Protein AF-A0AA43QX94-F1 (afdb_monomer)

pLDDT: mean 77.47, std 15.69, range [47.03, 95.0]

Mean predicted aligned error: 18.71 Å

Foldseek 3Di:
DDPPPPPPPPPPPPVCVPPPVVVVVQLVVQVVPDDDPDDDDSVVSSVVSVVVVVVVVVCVVCVVVVVVVVVVVVVVCVVCVVVVCVVCVCVDPPNDNPPPQPPVNVVVVVVVVVVVVVVVVVVVVVVVVVVD

Sequence (132 aa):
MAQKQKDTRTLNYDPESDSISRIITEFQAYKKNAKFYKQYSEMEIFNFFQKMRFMNIMDEKNKDLIKETQKRQTQLQMKYQTYIEFDNWSESPLSSPAKPISKTKRILIVVFVILIQSIVLGLIIYLTKRAS

Radius of gyration: 38.85 Å; Cα contacts (8 Å, |Δi|>4): 12; chains: 1; bounding box: 80×78×89 Å

Structure (mmCIF, N/CA/C/O backbone):
data_AF-A0AA43QX94-F1
#
_entry.id   AF-A0AA43QX94-F1
#
loop_
_atom_site.group_PDB
_atom_site.id
_atom_site.type_symbol
_atom_site.label_atom_id
_atom_site.label_alt_id
_atom_site.label_comp_id
_atom_site.label_asym_id
_atom_site.label_entity_id
_atom_site.label_seq_id
_atom_site.pdbx_PDB_ins_code
_atom_site.Cartn_x
_atom_site.Cartn_y
_atom_site.Cartn_z
_atom_site.occupancy
_atom_site.B_iso_or_equiv
_atom_site.auth_seq_id
_atom_site.auth_comp_id
_atom_site.auth_asym_id
_atom_site.auth_atom_id
_atom_site.pdbx_PDB_model_num
ATOM 1 N N . MET A 1 1 ? -36.210 -46.900 -1.329 1.00 47.03 1 MET A N 1
ATOM 2 C CA . MET A 1 1 ? -35.721 -46.039 -0.231 1.00 47.03 1 MET A CA 1
ATOM 3 C C . MET A 1 1 ? -34.936 -44.893 -0.839 1.00 47.03 1 MET A C 1
ATOM 5 O O . MET A 1 1 ? -33.918 -45.140 -1.464 1.00 47.03 1 MET A O 1
ATOM 9 N N . ALA A 1 2 ? -35.435 -43.667 -0.708 1.00 48.78 2 ALA A N 1
ATOM 10 C CA . ALA A 1 2 ? -34.695 -42.454 -1.036 1.00 48.78 2 ALA A CA 1
ATOM 11 C C . ALA A 1 2 ? -35.069 -41.412 0.023 1.00 48.78 2 ALA A C 1
ATOM 13 O O . ALA A 1 2 ? -36.054 -40.687 -0.114 1.00 48.78 2 ALA A O 1
ATOM 14 N N . GLN A 1 3 ? -34.335 -41.414 1.138 1.00 52.25 3 GLN A N 1
ATOM 15 C CA . GLN A 1 3 ? -34.409 -40.346 2.129 1.00 52.25 3 GLN A CA 1
ATOM 16 C C . GLN A 1 3 ? -33.849 -39.083 1.475 1.00 52.25 3 GLN A C 1
ATOM 18 O O . GLN A 1 3 ? -32.638 -38.923 1.344 1.00 52.25 3 GLN A O 1
ATOM 23 N N . LYS A 1 4 ? -34.736 -38.181 1.044 1.00 51.78 4 LYS A N 1
ATOM 24 C CA . LYS A 1 4 ? -34.352 -36.795 0.781 1.00 51.78 4 LYS A CA 1
ATOM 25 C C . LYS A 1 4 ? -33.847 -36.229 2.109 1.00 51.78 4 LYS A C 1
ATOM 27 O O . LYS A 1 4 ? -34.636 -36.046 3.036 1.00 51.78 4 LYS A O 1
ATOM 32 N N . GLN A 1 5 ? -32.532 -36.043 2.214 1.00 53.41 5 GLN A N 1
ATOM 33 C CA . GLN A 1 5 ? -31.892 -35.293 3.290 1.00 53.41 5 GLN A CA 1
ATOM 34 C C . GLN A 1 5 ? -32.657 -33.980 3.464 1.00 53.41 5 GLN A C 1
ATOM 36 O O . GLN A 1 5 ? -32.710 -33.159 2.550 1.00 53.41 5 GLN A O 1
ATOM 41 N N . LYS A 1 6 ? -33.305 -33.813 4.621 1.00 53.06 6 LYS A N 1
ATOM 42 C CA . LYS A 1 6 ? -33.784 -32.503 5.053 1.00 53.06 6 LYS A CA 1
ATOM 43 C C . LYS A 1 6 ? -32.533 -31.652 5.204 1.00 53.06 6 LYS A C 1
ATOM 45 O O . LYS A 1 6 ? -31.714 -31.934 6.071 1.00 53.06 6 LYS A O 1
ATOM 50 N N . ASP A 1 7 ? -32.371 -30.691 4.308 1.00 49.62 7 ASP A N 1
ATOM 51 C CA . ASP A 1 7 ? -31.321 -29.685 4.354 1.00 49.62 7 ASP A CA 1
ATOM 52 C C . ASP A 1 7 ? -31.469 -28.922 5.680 1.00 49.62 7 ASP A C 1
ATOM 54 O O . ASP A 1 7 ? -32.268 -27.996 5.804 1.00 49.62 7 ASP A O 1
ATOM 58 N N . THR A 1 8 ? -30.775 -29.372 6.728 1.00 51.09 8 THR A N 1
ATOM 59 C CA . THR A 1 8 ? -30.691 -28.682 8.018 1.00 51.09 8 THR A CA 1
ATOM 60 C C . THR A 1 8 ? -29.702 -27.534 7.893 1.00 51.09 8 THR A C 1
ATOM 62 O O . THR A 1 8 ? -28.697 -27.468 8.598 1.00 51.09 8 THR A O 1
ATOM 65 N N . ARG A 1 9 ? -29.994 -26.597 6.990 1.00 48.06 9 ARG A N 1
ATOM 66 C CA . ARG A 1 9 ? -29.473 -25.238 7.087 1.00 48.06 9 ARG A CA 1
ATOM 67 C C . ARG A 1 9 ? -30.219 -24.567 8.227 1.00 48.06 9 ARG A C 1
ATOM 69 O O . ARG A 1 9 ? -31.170 -23.822 8.016 1.00 48.06 9 ARG A O 1
ATOM 76 N N . THR A 1 10 ? -29.791 -24.837 9.453 1.00 48.72 10 THR A N 1
ATOM 77 C CA . THR A 1 10 ? -30.010 -23.905 10.556 1.00 48.72 10 THR A CA 1
ATOM 78 C C . THR A 1 10 ? -29.232 -22.635 10.232 1.00 48.72 10 THR A C 1
ATOM 80 O O . THR A 1 10 ? -28.094 -22.451 10.655 1.00 48.72 10 THR A O 1
ATOM 83 N N . LEU A 1 11 ? -29.849 -21.757 9.441 1.00 55.19 11 LEU A N 1
ATOM 84 C CA . LEU A 1 11 ? -29.606 -20.324 9.508 1.00 55.19 11 LEU A CA 1
ATOM 85 C C . LEU A 1 11 ? -30.095 -19.872 10.890 1.00 55.19 11 LEU A C 1
ATOM 87 O O . LEU A 1 11 ? -31.186 -19.330 11.023 1.00 55.19 11 LEU A O 1
ATOM 91 N N . ASN A 1 12 ? -29.292 -20.114 11.929 1.00 50.81 12 ASN A N 1
ATOM 92 C CA . ASN A 1 12 ? -29.403 -19.363 13.178 1.00 50.81 12 ASN A CA 1
ATOM 93 C C . ASN A 1 12 ? -28.834 -17.963 12.917 1.00 50.81 12 ASN A C 1
ATOM 95 O O . ASN A 1 12 ? -27.771 -17.596 13.411 1.00 50.81 12 ASN A O 1
ATOM 99 N N . TYR A 1 13 ? -29.508 -17.203 12.055 1.00 47.06 13 TYR A N 1
ATOM 100 C CA . TYR A 1 13 ? -29.389 -15.758 12.078 1.00 47.06 13 TYR A CA 1
ATOM 101 C C . TYR A 1 13 ? -30.275 -15.296 13.229 1.00 47.06 13 TYR A C 1
ATOM 103 O O . TYR A 1 13 ? -31.497 -15.275 13.096 1.00 47.06 13 TYR A O 1
ATOM 111 N N . ASP A 1 14 ? -29.649 -15.028 14.372 1.00 51.84 14 ASP A N 1
ATOM 112 C CA . ASP A 1 14 ? -30.300 -14.410 15.519 1.00 51.84 14 ASP A CA 1
ATOM 113 C C . ASP A 1 14 ? -30.134 -12.882 15.406 1.00 51.84 14 ASP A C 1
ATOM 115 O O . ASP A 1 14 ? -29.049 -12.366 15.716 1.00 51.84 14 ASP A O 1
ATOM 119 N N . PRO A 1 15 ? -31.156 -12.147 14.928 1.00 53.88 15 PRO A N 1
ATOM 120 C CA . PRO A 1 15 ? -31.118 -10.690 14.852 1.00 53.88 15 PRO A CA 1
ATOM 121 C C . PRO A 1 15 ? -30.977 -10.021 16.230 1.00 53.88 15 PRO A C 1
ATOM 123 O O . PRO A 1 15 ? -30.631 -8.843 16.281 1.00 53.88 15 PRO A O 1
ATOM 126 N N . GLU A 1 16 ? -31.176 -10.744 17.340 1.00 48.22 16 GLU A N 1
ATOM 127 C CA . GLU A 1 16 ? -30.957 -10.222 18.695 1.00 48.22 16 GLU A CA 1
ATOM 128 C C . GLU A 1 16 ? -29.497 -10.324 19.162 1.00 48.22 16 GLU A C 1
ATOM 130 O O . GLU A 1 16 ? -29.090 -9.633 20.098 1.00 48.22 16 GLU A O 1
ATOM 135 N N . SER A 1 17 ? -28.655 -11.109 18.480 1.00 50.84 17 SER A N 1
ATOM 136 C CA . SER A 1 17 ? -27.212 -11.177 18.770 1.00 50.84 17 SER A CA 1
ATOM 137 C C . SER A 1 17 ? -26.441 -9.918 18.336 1.00 50.84 17 SER A C 1
ATOM 139 O O . SER A 1 17 ? -25.318 -9.683 18.792 1.00 50.84 17 SER A O 1
ATOM 141 N N . ASP A 1 18 ? -27.070 -9.050 17.534 1.00 51.06 18 ASP A N 1
ATOM 142 C CA . ASP A 1 18 ? -26.630 -7.673 17.272 1.00 51.06 18 ASP A CA 1
ATOM 143 C C . ASP A 1 18 ? -27.187 -6.705 18.337 1.00 51.06 18 ASP A C 1
ATOM 145 O O . ASP A 1 18 ? -27.627 -5.588 18.059 1.00 51.06 18 ASP A O 1
ATOM 149 N N . SER A 1 19 ? -27.223 -7.171 19.589 1.00 64.38 19 SER A N 1
ATOM 150 C CA . SER A 1 19 ? -27.795 -6.428 20.706 1.00 64.38 19 SER A CA 1
ATOM 151 C C . SER A 1 19 ? -27.054 -5.112 20.929 1.00 64.38 19 SER A C 1
ATOM 153 O O . SER A 1 19 ? -25.825 -5.030 20.863 1.00 64.38 19 SER A O 1
ATOM 155 N N . ILE A 1 20 ? -27.807 -4.076 21.295 1.00 73.56 20 ILE A N 1
ATOM 156 C CA . ILE A 1 20 ? -27.286 -2.809 21.832 1.00 73.56 20 ILE A CA 1
ATOM 157 C C . ILE A 1 20 ? -26.198 -3.069 22.892 1.00 73.56 20 ILE A C 1
ATOM 159 O O . ILE A 1 20 ? -25.198 -2.356 22.939 1.00 73.56 20 ILE A O 1
ATOM 163 N N . SER A 1 21 ? -26.332 -4.145 23.672 1.00 79.56 21 SER A N 1
ATOM 164 C CA . SER A 1 21 ? -25.333 -4.612 24.636 1.00 79.56 21 SER A CA 1
ATOM 165 C C . SER A 1 21 ? -23.960 -4.868 24.008 1.00 79.56 21 SER A C 1
ATOM 167 O O . SER A 1 21 ? -22.962 -4.409 24.555 1.00 79.56 21 SER A O 1
ATOM 169 N N . ARG A 1 22 ? -23.886 -5.512 22.835 1.00 82.31 22 ARG A N 1
ATOM 170 C CA . ARG A 1 22 ? -22.627 -5.728 22.101 1.00 82.31 22 ARG A CA 1
ATOM 171 C C . ARG A 1 22 ? -21.980 -4.407 21.693 1.00 82.31 22 ARG A C 1
ATOM 173 O O . ARG A 1 22 ? -20.786 -4.217 21.907 1.00 82.31 22 ARG A O 1
ATOM 180 N N . ILE A 1 23 ? -22.778 -3.471 21.178 1.00 84.31 23 ILE A N 1
ATOM 181 C CA . ILE A 1 23 ? -22.317 -2.129 20.786 1.00 84.31 23 ILE A CA 1
ATOM 182 C C . ILE A 1 23 ? -21.749 -1.385 21.995 1.00 84.31 23 ILE A C 1
ATOM 184 O O . ILE A 1 23 ? -20.699 -0.753 21.903 1.00 84.31 23 ILE A O 1
ATOM 188 N N . ILE A 1 24 ? -22.422 -1.482 23.142 1.00 86.19 24 ILE A N 1
ATOM 189 C CA . ILE A 1 24 ? -21.969 -0.878 24.395 1.00 86.19 24 ILE A CA 1
ATOM 190 C C . ILE A 1 24 ? -20.648 -1.512 24.843 1.00 86.19 24 ILE A C 1
ATOM 192 O O . ILE A 1 24 ? -19.719 -0.787 25.196 1.00 86.19 24 ILE A O 1
ATOM 196 N N . THR A 1 25 ? -20.523 -2.840 24.803 1.00 89.00 25 THR A N 1
ATOM 197 C CA . THR A 1 25 ? -19.279 -3.532 25.171 1.00 89.00 25 THR A CA 1
ATOM 198 C C . THR A 1 25 ? -18.119 -3.141 24.254 1.00 89.00 25 THR A C 1
ATOM 200 O O . THR A 1 25 ? -17.033 -2.817 24.740 1.00 89.00 25 THR A O 1
ATOM 203 N N . GLU A 1 26 ? -18.349 -3.106 22.941 1.00 89.00 26 GLU A N 1
ATOM 204 C CA . GLU A 1 26 ? -17.370 -2.660 21.945 1.00 89.00 26 GLU A CA 1
ATOM 205 C C . GLU A 1 26 ? -16.963 -1.199 22.167 1.00 89.00 26 GLU A C 1
ATOM 207 O O . GLU A 1 26 ? -15.776 -0.872 22.111 1.00 89.00 26 GLU A O 1
ATOM 212 N N . PHE A 1 27 ? -17.920 -0.323 22.485 1.00 92.12 27 PHE A N 1
ATOM 213 C CA . PHE A 1 27 ? -17.650 1.081 22.774 1.00 92.12 27 PHE A CA 1
ATOM 214 C C . PHE A 1 27 ? -16.796 1.257 24.035 1.00 92.12 27 PHE A C 1
ATOM 216 O O . PHE A 1 27 ? -15.822 2.011 24.021 1.00 92.12 27 PHE A O 1
ATOM 223 N N . GLN A 1 28 ? -17.110 0.535 25.114 1.00 90.19 28 GLN A N 1
ATOM 224 C CA . GLN A 1 28 ? -16.317 0.574 26.346 1.00 90.19 28 GLN A CA 1
ATOM 225 C C . GLN A 1 28 ? -14.894 0.050 26.115 1.00 90.19 28 GLN A C 1
ATOM 227 O O . GLN A 1 28 ? -13.924 0.638 26.599 1.00 90.19 28 GLN A O 1
ATOM 232 N N . ALA A 1 29 ? -14.745 -1.014 25.321 1.00 91.62 29 ALA A N 1
ATOM 233 C CA . ALA A 1 29 ? -13.437 -1.522 24.922 1.00 91.62 29 ALA A CA 1
ATOM 234 C C . ALA A 1 29 ? -12.661 -0.505 24.067 1.00 91.62 29 ALA A C 1
ATOM 236 O O . ALA A 1 29 ? -11.476 -0.273 24.312 1.00 91.62 29 ALA A O 1
ATOM 237 N N . TYR A 1 30 ? -13.321 0.145 23.104 1.00 89.75 30 TYR A N 1
ATOM 238 C CA . TYR A 1 30 ? -12.726 1.202 22.286 1.00 89.75 30 TYR A CA 1
ATOM 239 C C . TYR A 1 30 ? -12.252 2.373 23.150 1.00 89.75 30 TYR A C 1
ATOM 241 O O . TYR A 1 30 ? -11.087 2.754 23.077 1.00 89.75 30 TYR A O 1
ATOM 249 N N . LYS A 1 31 ? -13.113 2.886 24.035 1.00 89.38 31 LYS A N 1
ATOM 250 C CA . LYS A 1 31 ? -12.799 3.993 24.948 1.00 89.38 31 LYS A CA 1
ATOM 251 C C . LYS A 1 31 ? -11.621 3.670 25.872 1.00 89.38 31 LYS A C 1
ATOM 253 O O . LYS A 1 31 ? -10.794 4.543 26.112 1.00 89.38 31 LYS A O 1
ATOM 258 N N . LYS A 1 32 ? -11.516 2.429 26.363 1.00 89.50 32 LYS A N 1
ATOM 259 C CA . LYS A 1 32 ? -10.412 1.982 27.232 1.00 89.50 32 LYS A CA 1
ATOM 260 C C . LYS A 1 32 ? -9.067 1.902 26.502 1.00 89.50 32 LYS A C 1
ATOM 262 O O . LYS A 1 32 ? -8.033 2.187 27.099 1.00 89.50 32 LYS A O 1
ATOM 267 N N . ASN A 1 33 ? -9.076 1.478 25.240 1.00 88.38 33 ASN A N 1
ATOM 268 C CA . ASN A 1 33 ? -7.854 1.220 24.472 1.00 88.38 33 ASN A CA 1
ATOM 269 C C . ASN A 1 33 ? -7.405 2.419 23.622 1.00 88.38 33 ASN A C 1
ATOM 271 O O . ASN A 1 33 ? -6.233 2.510 23.254 1.00 88.38 33 ASN A O 1
ATOM 275 N N . ALA A 1 34 ? -8.317 3.332 23.291 1.00 85.38 34 ALA A N 1
ATOM 276 C CA . ALA A 1 34 ? -8.020 4.493 22.471 1.00 85.38 34 ALA A CA 1
ATOM 277 C C . ALA A 1 34 ? -7.190 5.525 23.248 1.00 85.38 34 ALA A C 1
ATOM 279 O O . ALA A 1 34 ? -7.529 5.933 24.359 1.00 85.38 34 ALA A O 1
ATOM 280 N N . LYS A 1 35 ? -6.091 5.974 22.636 1.00 86.38 35 LYS A N 1
ATOM 281 C CA . LYS A 1 35 ? -5.284 7.090 23.137 1.00 86.38 35 LYS A CA 1
ATOM 282 C C . LYS A 1 35 ? -5.708 8.357 22.413 1.00 86.38 35 LYS A C 1
ATOM 284 O O . LYS A 1 35 ? -5.587 8.442 21.193 1.00 86.38 35 LYS A O 1
ATOM 289 N N . PHE A 1 36 ? -6.187 9.340 23.165 1.00 86.12 36 PHE A N 1
ATOM 290 C CA . PHE A 1 36 ? -6.622 10.619 22.620 1.00 86.12 36 PHE A CA 1
ATOM 291 C C . PHE A 1 36 ? -5.585 11.702 22.914 1.00 86.12 36 PHE A C 1
ATOM 293 O O . PHE A 1 36 ? -5.135 11.851 24.046 1.00 86.12 36 PHE A O 1
ATOM 300 N N . TYR A 1 37 ? -5.221 12.477 21.893 1.00 82.31 37 TYR A N 1
ATOM 301 C CA . TYR A 1 37 ? -4.280 13.597 22.025 1.00 82.31 37 TYR A CA 1
ATOM 302 C C . TYR A 1 37 ? -4.894 14.833 22.698 1.00 82.31 37 TYR A C 1
ATOM 304 O O . TYR A 1 37 ? -4.175 15.740 23.105 1.00 82.31 37 TYR A O 1
ATOM 312 N N . LYS A 1 38 ? -6.225 14.889 22.783 1.00 85.62 38 LYS A N 1
ATOM 313 C CA . LYS A 1 38 ? -7.001 15.970 23.395 1.00 85.62 38 LYS A CA 1
ATOM 314 C C . LYS A 1 38 ? -8.089 15.366 24.277 1.00 85.62 38 LYS A C 1
ATOM 316 O O . LYS A 1 38 ? -8.464 14.208 24.089 1.00 85.62 38 LYS A O 1
ATOM 321 N N . GLN A 1 39 ? -8.604 16.151 25.219 1.00 84.81 39 GLN A N 1
ATOM 322 C CA . GLN A 1 39 ? -9.833 15.786 25.916 1.00 84.81 39 GLN A CA 1
ATOM 323 C C . GLN A 1 39 ? -11.010 15.953 24.958 1.00 84.81 39 GLN A C 1
ATOM 325 O O . GLN A 1 39 ? -11.281 17.053 24.487 1.00 84.81 39 GLN A O 1
ATOM 330 N N . TYR A 1 40 ? -11.677 14.841 24.676 1.00 87.50 40 TYR A N 1
ATOM 331 C CA . TYR A 1 40 ? -12.915 14.797 23.913 1.00 87.50 40 TYR A CA 1
ATOM 332 C C . TYR A 1 40 ? -14.066 14.475 24.857 1.00 87.50 40 TYR A C 1
ATOM 334 O O . TYR A 1 40 ? -13.899 13.729 25.827 1.00 87.50 40 TYR A O 1
ATOM 342 N N . SER A 1 41 ? -15.239 15.019 24.559 1.00 90.25 41 SER A N 1
ATOM 343 C CA . SER A 1 41 ? -16.470 14.627 25.235 1.00 90.25 41 SER A CA 1
ATOM 344 C C . SER A 1 41 ? -16.820 13.171 24.915 1.00 90.25 41 SER A C 1
ATOM 346 O O . SER A 1 41 ? -16.451 12.624 23.873 1.00 90.25 41 SER A O 1
ATOM 348 N N . GLU A 1 42 ? -17.578 12.527 25.799 1.00 86.06 42 GLU A N 1
ATOM 349 C CA . GLU A 1 42 ? -18.000 11.138 25.596 1.00 86.06 42 GLU A CA 1
ATOM 350 C C . GLU A 1 42 ? -18.822 10.956 24.311 1.00 86.06 42 GLU A C 1
ATOM 352 O O . GLU A 1 42 ? -18.675 9.950 23.618 1.00 86.06 42 GLU A O 1
ATOM 357 N N . MET A 1 43 ? -19.600 11.976 23.937 1.00 89.62 43 MET A N 1
ATOM 358 C CA . MET A 1 43 ? -20.358 12.004 22.688 1.00 89.62 43 MET A CA 1
ATOM 359 C C . MET A 1 43 ? -19.447 12.033 21.452 1.00 89.62 43 MET A C 1
ATOM 361 O O . MET A 1 43 ? -19.696 11.335 20.471 1.00 89.62 43 MET A O 1
ATOM 365 N N . GLU A 1 44 ? -18.362 12.808 21.486 1.00 89.12 44 GLU A N 1
ATOM 366 C CA . GLU A 1 44 ? -17.387 12.841 20.389 1.00 89.12 44 GLU A CA 1
ATOM 367 C C . GLU A 1 44 ? -16.656 11.504 20.251 1.00 89.12 44 GLU A C 1
ATOM 369 O O . GLU A 1 44 ? -16.513 10.990 19.141 1.00 89.12 44 GLU A O 1
ATOM 374 N N . ILE A 1 45 ? -16.263 10.897 21.375 1.00 90.69 45 ILE A N 1
ATOM 375 C CA . ILE A 1 45 ? -15.629 9.572 21.398 1.00 90.69 45 ILE A CA 1
ATOM 376 C C . ILE A 1 45 ? -16.578 8.512 20.822 1.00 90.69 45 ILE A C 1
ATOM 378 O O . ILE A 1 45 ? -16.155 7.660 20.038 1.00 90.69 45 ILE A O 1
ATOM 382 N N . PHE A 1 46 ? -17.869 8.589 21.151 1.00 91.12 46 PHE A N 1
ATOM 383 C CA . PHE A 1 46 ? -18.893 7.708 20.594 1.00 91.12 46 PHE A CA 1
ATOM 384 C C . PHE A 1 46 ? -19.080 7.898 19.086 1.00 91.12 46 PHE A C 1
ATOM 386 O O . PHE A 1 46 ? -19.133 6.916 18.345 1.00 91.12 46 PHE A O 1
ATOM 393 N N . ASN A 1 47 ? -19.077 9.139 18.599 1.00 90.31 47 ASN A N 1
ATOM 394 C CA . ASN A 1 47 ? -19.128 9.420 17.164 1.00 90.31 47 ASN A CA 1
ATOM 395 C C . ASN A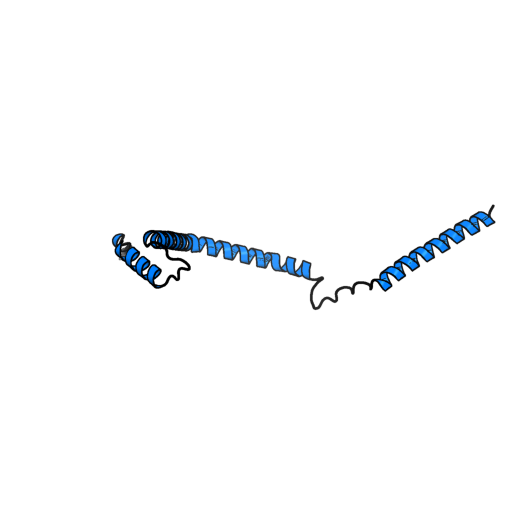 1 47 ? -17.908 8.863 16.411 1.00 90.31 47 ASN A C 1
ATOM 397 O O . ASN A 1 47 ? -18.054 8.346 15.301 1.00 90.31 47 ASN A O 1
ATOM 401 N N . PHE A 1 48 ? -16.706 8.932 16.993 1.00 90.81 48 PHE A N 1
ATOM 402 C CA . PHE A 1 48 ? -15.518 8.308 16.398 1.00 90.81 48 PHE A CA 1
ATOM 403 C C . PHE A 1 48 ? -15.636 6.787 16.351 1.00 90.81 48 PHE A C 1
ATOM 405 O O . PHE A 1 48 ? -15.362 6.184 15.311 1.00 90.81 48 PHE A O 1
ATOM 412 N N . PHE A 1 49 ? -16.107 6.176 17.438 1.00 93.19 49 PHE A N 1
ATOM 413 C CA . PHE A 1 49 ? -16.371 4.744 17.493 1.00 93.19 49 PHE A CA 1
ATOM 414 C C . PHE A 1 49 ? -17.362 4.301 16.410 1.00 93.19 49 PHE A C 1
ATOM 416 O O . PHE A 1 49 ? -17.078 3.356 15.677 1.00 93.19 49 PHE A O 1
ATOM 423 N N . GLN A 1 50 ? -18.489 5.002 16.251 1.00 91.62 50 GLN A N 1
ATOM 424 C CA . GLN A 1 50 ? -19.482 4.665 15.229 1.00 91.62 50 GLN A CA 1
ATOM 425 C C . GLN A 1 50 ? -18.903 4.723 13.813 1.00 91.62 50 GLN A C 1
ATOM 427 O O . GLN A 1 50 ? -19.128 3.808 13.021 1.00 91.62 50 GLN A O 1
ATOM 432 N N . LYS A 1 51 ? -18.124 5.766 13.498 1.00 90.19 51 LYS A N 1
ATOM 433 C CA . LYS A 1 51 ? -17.462 5.900 12.192 1.00 90.19 51 LYS A CA 1
ATOM 434 C C . LYS A 1 51 ? -16.479 4.759 11.936 1.00 90.19 51 LYS A C 1
ATOM 436 O O . LYS A 1 51 ? -16.528 4.151 10.871 1.00 90.19 51 LYS A O 1
ATOM 441 N N . MET A 1 52 ? -15.638 4.437 12.919 1.00 89.69 52 MET A N 1
ATOM 442 C CA . MET A 1 52 ? -14.691 3.320 12.835 1.00 89.69 52 MET A CA 1
ATOM 443 C C . MET A 1 52 ? -15.405 1.983 12.633 1.00 89.69 52 MET A C 1
ATOM 445 O O . MET A 1 52 ? -15.038 1.202 11.760 1.00 89.69 52 MET A O 1
ATOM 449 N N . ARG A 1 53 ? -16.463 1.734 13.408 1.00 87.75 53 ARG A N 1
ATOM 450 C CA . ARG A 1 53 ? -17.273 0.519 13.306 1.00 87.75 53 ARG A CA 1
ATOM 451 C C . ARG A 1 53 ? -17.915 0.392 11.926 1.00 87.75 53 ARG A C 1
ATOM 453 O O . ARG A 1 53 ? -17.874 -0.679 11.332 1.00 87.75 53 ARG A O 1
ATOM 460 N N . PHE A 1 54 ? -18.452 1.485 11.389 1.00 88.44 54 PHE A N 1
ATOM 461 C CA . PHE A 1 54 ? -19.019 1.510 10.044 1.00 88.44 54 PHE A CA 1
ATOM 462 C C . PHE A 1 54 ? -17.971 1.233 8.959 1.00 88.44 54 PHE A C 1
ATOM 464 O O . PHE A 1 54 ? -18.235 0.437 8.061 1.00 88.44 54 PHE A O 1
ATOM 471 N N . MET A 1 55 ? -16.785 1.844 9.056 1.00 86.69 55 MET A N 1
ATOM 472 C CA . MET A 1 55 ? -15.678 1.577 8.132 1.00 86.69 55 MET A CA 1
ATOM 473 C C . MET A 1 55 ? -15.287 0.098 8.144 1.00 86.69 55 MET A C 1
ATOM 475 O O . MET A 1 55 ? -15.257 -0.517 7.085 1.00 86.69 55 MET A O 1
ATOM 479 N N . ASN A 1 56 ? -15.117 -0.5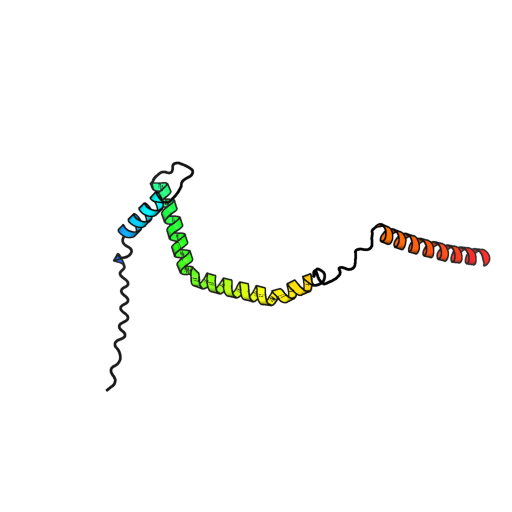03 9.325 1.00 87.25 56 ASN A N 1
ATOM 480 C CA . ASN A 1 56 ? -14.801 -1.930 9.443 1.00 87.25 56 ASN A CA 1
ATOM 481 C C . ASN A 1 56 ? -15.880 -2.823 8.813 1.00 87.25 56 ASN A C 1
ATOM 483 O O . ASN A 1 56 ? -15.558 -3.761 8.091 1.00 87.25 56 ASN A O 1
ATOM 487 N N . ILE A 1 57 ? -17.163 -2.519 9.039 1.00 86.94 57 ILE A N 1
ATOM 488 C CA . ILE A 1 57 ? -18.275 -3.268 8.431 1.00 86.94 57 ILE A CA 1
ATOM 489 C C . ILE A 1 57 ? -18.246 -3.143 6.903 1.00 86.94 57 ILE A C 1
ATOM 491 O O . ILE A 1 57 ? -18.494 -4.118 6.193 1.00 86.94 57 ILE A O 1
ATOM 495 N N . MET A 1 58 ? -17.968 -1.948 6.380 1.00 83.81 58 MET A N 1
ATOM 496 C CA . MET A 1 58 ? -17.877 -1.734 4.936 1.00 83.81 58 MET A CA 1
ATOM 497 C C . MET A 1 58 ? -16.667 -2.441 4.326 1.00 83.81 58 MET A C 1
ATOM 499 O O . MET A 1 58 ? -16.798 -3.036 3.257 1.00 83.81 58 MET A O 1
ATOM 503 N N . ASP A 1 59 ? -15.531 -2.457 5.017 1.00 85.06 59 ASP A N 1
ATOM 504 C CA . ASP A 1 59 ? -14.344 -3.202 4.598 1.00 85.06 59 ASP A CA 1
ATOM 505 C C . ASP A 1 59 ? -14.596 -4.712 4.594 1.00 85.06 59 ASP A C 1
ATOM 507 O O . ASP A 1 59 ? -14.217 -5.395 3.644 1.00 85.06 59 ASP A O 1
ATOM 511 N N . GLU A 1 60 ? -15.290 -5.246 5.603 1.00 84.75 60 GLU A N 1
ATOM 512 C CA . GLU A 1 60 ? -15.682 -6.658 5.636 1.00 84.75 60 GLU A CA 1
ATOM 513 C C . GLU A 1 60 ? -16.618 -7.021 4.482 1.00 84.75 60 GLU A C 1
ATOM 515 O O . GLU A 1 60 ? -16.392 -8.027 3.807 1.00 84.75 60 GLU A O 1
ATOM 520 N N . LYS A 1 61 ? -17.623 -6.182 4.201 1.00 87.12 61 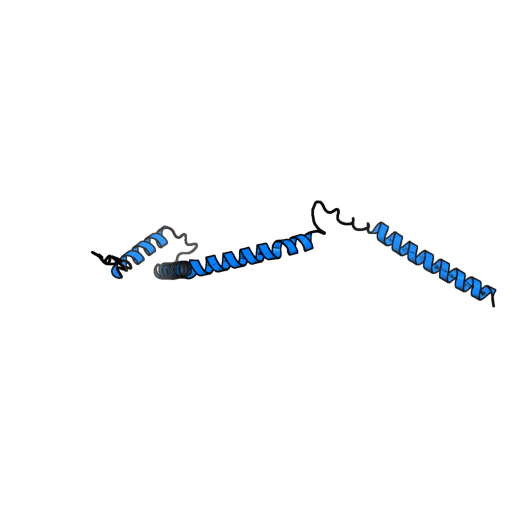LYS A N 1
ATOM 521 C CA . LYS A 1 61 ? -18.543 -6.382 3.070 1.00 87.12 61 LYS A CA 1
ATOM 522 C C . LYS A 1 61 ? -17.831 -6.330 1.721 1.00 87.12 61 LYS A C 1
ATOM 524 O O . LYS A 1 61 ? -18.175 -7.086 0.818 1.00 87.12 61 LYS A O 1
ATOM 529 N N . ASN A 1 62 ? -16.833 -5.461 1.587 1.00 89.00 62 ASN A N 1
ATOM 530 C CA . ASN A 1 62 ? -16.087 -5.276 0.345 1.00 89.00 62 ASN A CA 1
ATOM 531 C C . ASN A 1 62 ? -14.834 -6.158 0.252 1.00 89.00 62 ASN A C 1
ATOM 533 O O . ASN A 1 62 ? -14.114 -6.094 -0.744 1.00 89.00 62 ASN A O 1
ATOM 537 N N . LYS A 1 63 ? -14.563 -7.002 1.253 1.00 88.50 63 LYS A N 1
ATOM 538 C CA . LYS A 1 63 ? -13.331 -7.793 1.362 1.00 88.50 63 LYS A CA 1
ATOM 539 C C . LYS A 1 63 ? -13.070 -8.664 0.138 1.00 88.50 63 LYS A C 1
ATOM 541 O O . LYS A 1 63 ? -11.929 -8.764 -0.312 1.00 88.50 63 LYS A O 1
ATOM 546 N N . ASP A 1 64 ? -14.113 -9.272 -0.415 1.00 87.94 64 ASP A N 1
ATOM 547 C CA . ASP A 1 64 ? -13.985 -10.138 -1.588 1.00 87.94 64 ASP A CA 1
ATOM 548 C C . ASP A 1 64 ? -13.702 -9.333 -2.863 1.00 87.94 64 ASP A C 1
ATOM 550 O O . ASP A 1 64 ? -12.821 -9.706 -3.638 1.00 87.94 64 ASP A O 1
ATOM 554 N N . LEU A 1 65 ? -14.341 -8.169 -3.026 1.00 86.81 65 LEU A N 1
ATOM 555 C CA . LEU A 1 65 ? -14.061 -7.234 -4.124 1.00 86.81 65 LEU A CA 1
ATOM 556 C C . LEU A 1 65 ? -12.638 -6.667 -4.043 1.00 86.81 65 LEU A C 1
ATOM 558 O O . LEU A 1 65 ? -11.958 -6.542 -5.065 1.00 86.81 65 LEU A O 1
ATOM 562 N N . ILE A 1 66 ? -12.163 -6.356 -2.834 1.00 85.19 66 ILE A N 1
ATOM 563 C CA . ILE A 1 66 ? -10.791 -5.897 -2.588 1.00 85.19 66 ILE A CA 1
ATOM 564 C C . ILE A 1 66 ? -9.799 -6.993 -2.981 1.00 85.19 66 ILE A C 1
ATOM 566 O O . ILE A 1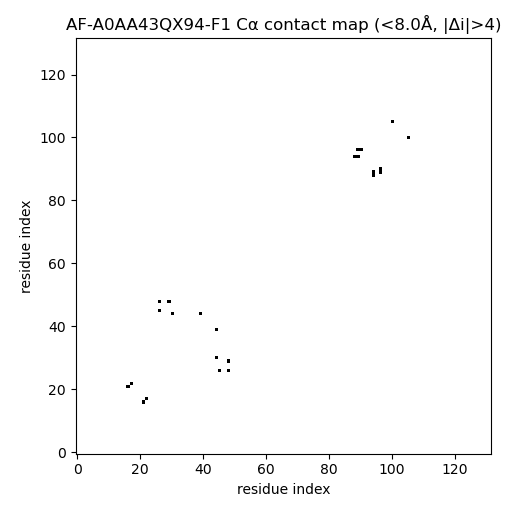 66 ? -8.864 -6.722 -3.732 1.00 85.19 66 ILE A O 1
ATOM 570 N N . LYS A 1 67 ? -10.020 -8.239 -2.544 1.00 89.50 67 LYS A N 1
ATOM 571 C CA . LYS A 1 67 ? -9.165 -9.382 -2.907 1.00 89.50 67 LYS A CA 1
ATOM 572 C C . LYS A 1 67 ? -9.145 -9.639 -4.408 1.00 89.50 67 LYS A C 1
ATOM 574 O O . LYS A 1 67 ? -8.083 -9.893 -4.975 1.00 89.50 67 LYS A O 1
ATOM 579 N N . GLU A 1 68 ? -10.301 -9.583 -5.062 1.00 88.69 68 GLU A N 1
ATOM 580 C CA . GLU A 1 68 ? -10.389 -9.778 -6.506 1.00 88.69 68 GLU A CA 1
ATOM 581 C C . GLU A 1 68 ? -9.651 -8.664 -7.259 1.00 88.69 68 GLU A C 1
ATOM 583 O O . GLU A 1 68 ? -8.871 -8.936 -8.173 1.00 88.69 68 GLU A O 1
ATOM 588 N N . THR A 1 69 ? -9.831 -7.415 -6.833 1.00 88.06 69 THR A N 1
ATOM 589 C CA . THR A 1 69 ? -9.140 -6.259 -7.413 1.00 88.06 69 THR A CA 1
ATOM 590 C C . THR A 1 69 ? -7.631 -6.353 -7.211 1.00 88.06 69 THR A C 1
ATOM 592 O O . THR A 1 69 ? -6.884 -6.165 -8.169 1.00 88.06 69 THR A O 1
ATOM 595 N N . GLN A 1 70 ? -7.171 -6.715 -6.011 1.00 88.25 70 GLN A N 1
ATOM 596 C CA . GLN A 1 70 ? -5.755 -6.962 -5.727 1.00 88.25 70 GLN A CA 1
ATOM 597 C C . GLN A 1 70 ? -5.196 -8.052 -6.639 1.00 88.25 70 GLN A C 1
ATOM 599 O O . GLN A 1 70 ? -4.174 -7.842 -7.282 1.00 88.25 70 GLN A O 1
ATOM 604 N N . LYS A 1 71 ? -5.905 -9.176 -6.789 1.00 90.94 71 LYS A N 1
ATOM 605 C CA . LYS A 1 71 ? -5.502 -10.254 -7.699 1.00 90.94 71 LYS A CA 1
ATOM 606 C C . LYS A 1 71 ? -5.365 -9.758 -9.141 1.00 90.94 71 LYS A C 1
ATOM 608 O O . LYS A 1 71 ? -4.369 -10.070 -9.790 1.00 90.94 71 LYS A O 1
ATOM 613 N N . ARG A 1 72 ? -6.324 -8.968 -9.639 1.00 87.38 72 ARG A N 1
ATOM 614 C CA . ARG A 1 72 ? -6.258 -8.367 -10.984 1.00 87.38 72 ARG A CA 1
ATOM 615 C C . ARG A 1 72 ? -5.077 -7.404 -11.116 1.00 87.38 72 ARG A C 1
ATOM 617 O O . ARG A 1 72 ? -4.366 -7.460 -12.113 1.00 87.38 72 ARG A O 1
ATOM 624 N N . GLN A 1 73 ? -4.829 -6.558 -10.117 1.00 86.81 73 GLN A N 1
ATOM 625 C CA . GLN A 1 73 ? -3.685 -5.642 -10.114 1.00 86.81 73 GLN A CA 1
ATOM 626 C C . GLN A 1 73 ? -2.353 -6.395 -10.118 1.00 86.81 73 GLN A C 1
ATOM 628 O O . GLN A 1 73 ? -1.489 -6.074 -10.927 1.00 86.81 73 GLN A O 1
ATOM 633 N N . THR A 1 74 ? -2.203 -7.438 -9.299 1.00 86.06 74 THR A N 1
ATOM 634 C CA . THR A 1 74 ? -1.008 -8.292 -9.300 1.00 86.06 74 THR A CA 1
ATOM 635 C C . THR A 1 74 ? -0.824 -8.992 -10.646 1.00 86.06 74 THR A C 1
ATOM 637 O O . THR A 1 74 ? 0.289 -9.063 -11.154 1.00 86.06 74 THR A O 1
ATOM 640 N N . GLN A 1 75 ? -1.903 -9.469 -11.275 1.00 86.94 75 GLN A N 1
ATOM 641 C CA . GLN A 1 75 ? -1.839 -10.058 -12.618 1.00 86.94 75 GLN A CA 1
ATOM 642 C C . GLN A 1 75 ? -1.397 -9.052 -13.683 1.00 86.94 75 GLN A C 1
ATOM 644 O O . GLN A 1 75 ? -0.578 -9.394 -14.534 1.00 86.94 75 GLN A O 1
ATOM 649 N N . LEU A 1 76 ? -1.905 -7.818 -13.634 1.00 84.81 76 LEU A N 1
ATOM 650 C CA . LEU A 1 76 ? -1.462 -6.747 -14.525 1.00 84.81 76 LEU A CA 1
ATOM 651 C C . LEU A 1 76 ? 0.011 -6.419 -14.286 1.00 84.81 76 LEU A C 1
ATOM 653 O O . LEU A 1 76 ? 0.774 -6.381 -15.244 1.00 84.81 76 LEU A O 1
ATOM 657 N N . GLN A 1 77 ? 0.429 -6.264 -13.029 1.00 82.56 77 GLN A N 1
ATOM 658 C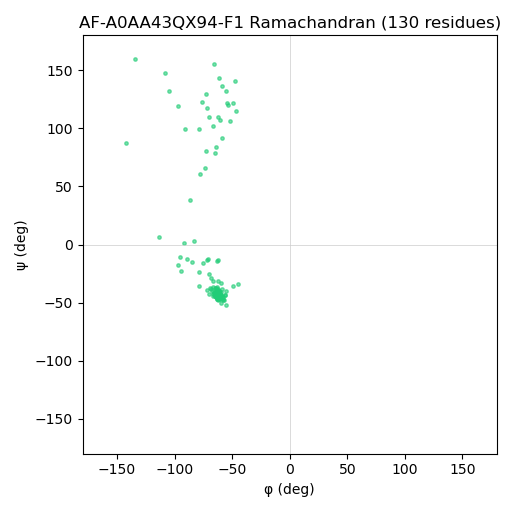 CA . GLN A 1 77 ? 1.834 -6.052 -12.687 1.00 82.56 77 GLN A CA 1
ATOM 659 C C . GLN A 1 77 ? 2.709 -7.164 -13.259 1.00 82.56 77 GLN A C 1
ATOM 661 O O . GLN A 1 77 ? 3.609 -6.856 -14.020 1.00 82.56 77 GLN A O 1
ATOM 666 N N . MET A 1 78 ? 2.399 -8.442 -13.019 1.00 78.12 78 MET A N 1
ATOM 667 C CA . MET A 1 78 ? 3.168 -9.564 -13.577 1.00 78.12 78 MET A CA 1
ATOM 668 C C . MET A 1 78 ? 3.198 -9.565 -15.112 1.00 78.12 78 MET A C 1
ATOM 670 O O . MET A 1 78 ? 4.243 -9.815 -15.702 1.00 78.12 78 MET A O 1
ATOM 674 N N . LYS A 1 79 ? 2.071 -9.260 -15.771 1.00 82.06 79 LYS A N 1
ATOM 675 C CA . LYS A 1 79 ? 1.993 -9.192 -17.239 1.00 82.06 79 LYS A CA 1
ATOM 676 C C . LYS A 1 79 ? 2.874 -8.081 -17.813 1.00 82.06 79 LYS A C 1
ATOM 678 O O . LYS A 1 79 ? 3.455 -8.259 -18.880 1.00 82.06 79 LYS A O 1
ATOM 683 N N . TYR A 1 80 ? 2.940 -6.938 -17.134 1.00 77.19 80 TYR A N 1
ATOM 684 C CA . TYR A 1 80 ? 3.688 -5.770 -17.597 1.00 77.19 80 TYR A CA 1
ATOM 685 C C . TYR A 1 80 ? 5.105 -5.669 -17.013 1.00 77.19 80 TYR A C 1
ATOM 687 O O . TYR A 1 80 ? 5.918 -4.913 -17.537 1.00 77.19 80 TYR A O 1
ATOM 695 N N . GLN A 1 81 ? 5.434 -6.484 -16.009 1.00 73.88 81 GLN A N 1
ATOM 696 C CA . GLN A 1 81 ? 6.743 -6.547 -15.359 1.00 73.88 81 GLN A CA 1
ATOM 697 C C . GLN A 1 81 ? 7.855 -6.828 -16.371 1.00 73.88 81 GLN A C 1
ATOM 699 O O . GLN A 1 81 ? 8.865 -6.137 -16.365 1.00 73.88 81 GLN A O 1
ATOM 704 N N . THR A 1 82 ? 7.643 -7.761 -17.303 1.00 66.75 82 THR A N 1
ATOM 705 C CA . THR A 1 82 ? 8.620 -8.083 -18.358 1.00 66.75 82 THR A CA 1
ATOM 706 C C . THR A 1 82 ? 8.900 -6.898 -19.288 1.00 66.75 82 THR A C 1
ATOM 708 O O . THR A 1 82 ? 10.015 -6.756 -19.777 1.00 66.75 82 THR A O 1
ATOM 711 N N . TYR A 1 83 ? 7.917 -6.022 -19.520 1.00 68.12 83 TYR A N 1
ATOM 712 C CA . TYR A 1 83 ? 8.106 -4.821 -20.341 1.00 68.12 83 TYR A CA 1
ATOM 713 C C . TYR A 1 83 ? 8.818 -3.709 -19.566 1.00 68.12 83 TYR A C 1
ATOM 715 O O . TYR A 1 83 ? 9.645 -3.015 -20.142 1.00 68.12 83 TYR A O 1
ATOM 723 N N . ILE A 1 84 ? 8.553 -3.580 -18.262 1.00 61.03 84 ILE A N 1
ATOM 724 C CA . ILE A 1 84 ? 9.291 -2.673 -17.369 1.00 61.03 84 ILE A CA 1
ATOM 725 C C . ILE A 1 84 ? 10.754 -3.130 -17.240 1.00 61.03 84 ILE A C 1
ATOM 727 O O . ILE A 1 84 ? 11.670 -2.318 -17.295 1.00 61.03 84 ILE A O 1
ATOM 731 N N . GLU A 1 85 ? 10.995 -4.435 -17.116 1.00 59.00 85 GLU A N 1
ATOM 732 C CA . GLU A 1 85 ? 12.341 -5.020 -17.092 1.00 59.00 85 GLU A CA 1
ATOM 733 C C . GLU A 1 85 ? 13.071 -4.883 -18.433 1.00 59.00 85 GLU A C 1
ATOM 735 O O . GLU A 1 85 ?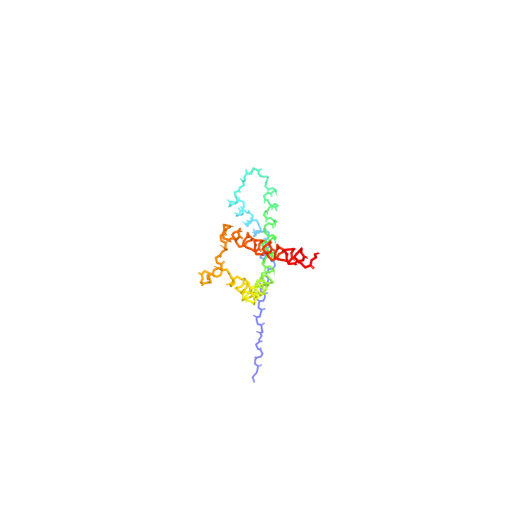 14.291 -4.734 -18.437 1.00 59.00 85 GLU A O 1
ATOM 740 N N . PHE A 1 86 ? 12.345 -4.895 -19.557 1.00 57.91 86 PHE A N 1
ATOM 741 C CA . PHE A 1 86 ? 12.894 -4.611 -20.885 1.00 57.91 86 PHE A CA 1
ATOM 742 C C . PHE A 1 86 ? 13.275 -3.131 -21.054 1.00 57.91 86 PHE A C 1
ATOM 744 O O . PHE A 1 86 ? 14.349 -2.837 -21.573 1.00 57.91 86 PHE A O 1
ATOM 751 N N . ASP A 1 87 ? 12.438 -2.203 -20.581 1.00 59.34 87 ASP A N 1
ATOM 752 C CA . ASP A 1 87 ? 12.738 -0.762 -20.597 1.00 59.34 87 ASP A CA 1
ATOM 753 C C . ASP A 1 87 ? 13.953 -0.448 -19.700 1.00 59.34 87 ASP A C 1
ATOM 755 O O . ASP A 1 87 ? 14.860 0.291 -20.075 1.00 59.34 87 ASP A O 1
ATOM 759 N N . ASN A 1 88 ? 14.055 -1.141 -18.562 1.00 57.34 88 ASN A N 1
ATOM 760 C CA . ASN A 1 88 ? 15.199 -1.071 -17.650 1.00 57.34 88 ASN A CA 1
ATOM 761 C C . ASN A 1 88 ? 16.376 -1.977 -18.064 1.00 57.34 88 ASN A C 1
ATOM 763 O O . ASN A 1 88 ? 17.377 -2.055 -17.349 1.00 57.34 88 ASN A O 1
ATOM 767 N N . TRP A 1 89 ? 16.312 -2.679 -19.200 1.00 53.94 89 TRP A N 1
ATOM 768 C CA . TRP A 1 89 ? 17.390 -3.575 -19.644 1.00 53.94 89 TRP A CA 1
ATOM 769 C C . TRP A 1 89 ? 18.635 -2.790 -20.075 1.00 53.94 89 TRP A C 1
ATOM 771 O O . TRP A 1 89 ? 19.752 -3.288 -19.932 1.00 53.94 89 TRP A O 1
ATOM 781 N N . SER A 1 90 ? 18.463 -1.530 -20.503 1.00 56.38 90 SER A N 1
ATOM 782 C CA . SER A 1 90 ? 19.563 -0.570 -20.683 1.00 56.38 90 SER A CA 1
ATOM 783 C C . SER A 1 90 ? 20.184 -0.074 -19.371 1.00 56.38 90 SER A C 1
ATOM 785 O O . SER A 1 90 ? 21.238 0.559 -19.404 1.00 56.38 90 SER A O 1
ATOM 787 N N . GLU A 1 91 ? 19.542 -0.342 -18.232 1.00 56.00 91 GLU A N 1
ATOM 788 C CA . GLU A 1 91 ? 19.976 0.040 -16.881 1.00 56.00 91 GLU A CA 1
ATOM 789 C C . GLU A 1 91 ? 20.345 -1.179 -16.007 1.00 56.00 91 GLU A C 1
ATOM 791 O O . GLU A 1 91 ? 20.636 -1.036 -14.819 1.00 56.00 91 GLU A O 1
ATOM 796 N N . SER A 1 92 ? 20.365 -2.392 -16.578 1.00 57.66 92 SER A N 1
ATOM 797 C CA . SER A 1 92 ? 20.712 -3.627 -15.864 1.00 57.66 92 SER A CA 1
ATOM 798 C C . SER A 1 92 ? 22.131 -3.547 -15.276 1.00 57.66 92 SER A C 1
ATOM 800 O O . SER A 1 92 ? 23.052 -3.165 -15.999 1.00 57.66 92 SER A O 1
ATOM 802 N N . PRO A 1 93 ? 22.372 -3.989 -14.024 1.00 56.34 93 PRO A N 1
ATOM 803 C CA . PRO A 1 93 ? 23.706 -3.985 -13.407 1.00 56.34 93 PRO A CA 1
ATOM 804 C C . PRO A 1 93 ? 24.722 -4.895 -14.123 1.00 56.34 93 PRO A C 1
ATOM 806 O O . PRO A 1 93 ? 25.922 -4.794 -13.871 1.00 56.34 93 PRO A O 1
ATOM 809 N N . LEU A 1 94 ? 24.250 -5.784 -15.008 1.00 52.81 94 LEU A N 1
ATOM 810 C CA . LEU A 1 94 ? 25.069 -6.621 -15.893 1.00 52.81 94 LEU A CA 1
ATOM 811 C C . LEU A 1 94 ? 25.218 -6.033 -17.302 1.00 52.81 94 LEU A C 1
ATOM 813 O O . LEU A 1 94 ? 26.120 -6.428 -18.042 1.00 52.81 94 LEU A O 1
ATOM 817 N 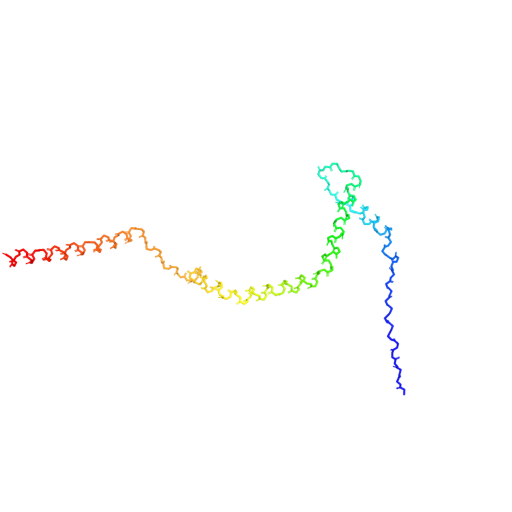N . SER A 1 95 ? 24.353 -5.094 -17.686 1.00 52.09 95 SER A N 1
ATOM 818 C CA . SER A 1 95 ? 24.565 -4.301 -18.890 1.00 52.09 95 SER A CA 1
ATOM 819 C C . SER A 1 95 ? 25.628 -3.258 -18.563 1.00 52.09 95 SER A C 1
ATOM 821 O O . SER A 1 95 ? 25.502 -2.501 -17.606 1.00 52.09 95 SER A O 1
ATOM 823 N N . SER A 1 96 ? 26.727 -3.232 -19.315 1.00 51.47 96 SER A N 1
ATOM 824 C CA . SER A 1 96 ? 27.618 -2.078 -19.235 1.00 51.47 96 SER A CA 1
ATOM 825 C C . SER A 1 96 ? 26.876 -0.915 -19.883 1.00 51.47 96 SER A C 1
ATOM 827 O O . SER A 1 96 ? 26.720 -0.954 -21.108 1.00 51.47 96 SER A O 1
ATOM 829 N N . PRO A 1 97 ? 26.425 0.109 -19.130 1.00 55.88 97 PRO A N 1
ATOM 830 C CA . PRO A 1 97 ? 25.919 1.308 -19.771 1.00 55.88 97 PRO A CA 1
ATOM 831 C C . PRO A 1 97 ? 27.032 1.796 -20.693 1.00 55.88 97 PRO A C 1
ATOM 833 O O . PRO A 1 97 ? 28.203 1.828 -20.287 1.00 55.88 97 PRO A O 1
ATOM 836 N N . ALA A 1 98 ? 26.704 2.114 -21.947 1.00 59.00 98 ALA A N 1
ATOM 837 C CA . ALA A 1 98 ? 27.663 2.723 -22.856 1.00 59.00 98 ALA A CA 1
ATOM 838 C C . ALA A 1 98 ? 28.241 3.939 -22.127 1.00 59.00 98 ALA A C 1
ATOM 840 O O . ALA A 1 98 ? 27.518 4.907 -21.886 1.00 59.00 98 ALA A O 1
ATOM 841 N N . LYS A 1 99 ? 29.501 3.833 -21.666 1.00 60.00 99 LYS A N 1
ATOM 842 C CA . LYS A 1 99 ? 30.100 4.828 -20.771 1.00 60.00 99 LYS A CA 1
ATOM 843 C C . LYS A 1 99 ? 29.845 6.194 -21.392 1.00 60.00 99 LYS A C 1
ATOM 845 O O . LYS A 1 99 ? 30.268 6.385 -22.539 1.00 60.00 99 LYS A O 1
ATOM 850 N N . PRO A 1 100 ? 29.168 7.121 -20.688 1.00 65.56 100 PRO A N 1
ATOM 851 C CA . PRO A 1 100 ? 28.909 8.428 -21.253 1.00 65.56 100 PRO A CA 1
ATOM 852 C C . PRO A 1 100 ? 30.257 8.995 -21.678 1.00 65.56 100 PRO A C 1
ATOM 854 O O . PRO A 1 100 ? 31.205 9.044 -20.886 1.00 65.56 100 PRO A O 1
ATOM 857 N N . ILE A 1 101 ? 30.374 9.324 -22.966 1.00 67.75 101 ILE A N 1
ATOM 858 C CA . ILE A 1 101 ? 31.604 9.884 -23.514 1.00 67.75 101 ILE A CA 1
ATOM 859 C C . ILE A 1 101 ? 31.938 11.095 -22.645 1.00 67.75 101 ILE A C 1
ATOM 861 O O . ILE A 1 101 ? 31.127 12.015 -22.522 1.00 67.75 101 ILE A O 1
ATOM 865 N N . SER A 1 102 ? 33.112 11.060 -22.003 1.00 78.25 102 SER A N 1
ATOM 866 C CA . SER A 1 102 ? 33.559 12.138 -21.119 1.00 78.25 102 SER A CA 1
ATOM 867 C C . SER A 1 102 ? 33.365 13.487 -21.807 1.00 78.25 102 SER A C 1
ATOM 869 O O . SER A 1 102 ? 33.636 13.612 -23.005 1.00 78.25 102 SER A O 1
ATOM 871 N N . LYS A 1 103 ? 32.927 14.505 -21.056 1.00 78.00 103 LYS A N 1
ATOM 872 C CA . LYS A 1 103 ? 32.685 15.858 -21.585 1.00 78.00 103 LYS A CA 1
ATOM 873 C C . LYS A 1 103 ? 33.881 16.368 -22.400 1.00 78.00 103 LYS A C 1
ATOM 875 O O . LYS A 1 103 ? 33.688 16.973 -23.447 1.00 78.00 103 LYS A O 1
ATOM 880 N N . THR A 1 104 ? 35.102 16.025 -21.987 1.00 78.06 104 THR A N 1
ATOM 881 C CA . THR A 1 104 ? 36.340 16.357 -22.708 1.00 78.06 104 THR A CA 1
ATOM 882 C C . THR A 1 104 ? 36.465 15.638 -24.051 1.00 78.06 104 THR A C 1
ATOM 884 O O . THR A 1 104 ? 36.770 16.272 -25.057 1.00 78.06 104 THR A O 1
ATOM 887 N N . LYS A 1 105 ? 36.162 14.335 -24.107 1.00 80.94 105 LYS A N 1
ATOM 888 C CA . LYS A 1 105 ? 36.159 13.552 -25.354 1.00 80.94 105 LYS A CA 1
ATOM 889 C C . LYS A 1 105 ? 35.076 14.034 -26.321 1.00 80.94 105 LYS A C 1
ATOM 891 O O . LYS A 1 105 ? 35.319 14.099 -27.519 1.00 80.94 105 LYS A O 1
ATOM 896 N N . ARG A 1 106 ? 33.907 14.426 -25.805 1.00 82.81 106 ARG A N 1
ATOM 897 C CA . ARG A 1 106 ? 32.818 14.994 -26.611 1.00 82.81 106 ARG A CA 1
ATOM 898 C C . ARG A 1 106 ? 33.234 16.315 -27.262 1.00 82.81 106 ARG A C 1
ATOM 900 O O . ARG A 1 106 ? 33.003 16.495 -28.451 1.00 82.81 106 ARG A O 1
ATOM 907 N N . ILE A 1 107 ? 33.886 17.200 -26.505 1.00 89.19 107 ILE A N 1
ATOM 908 C CA . ILE A 1 107 ? 34.423 18.466 -27.026 1.00 89.19 107 ILE A CA 1
ATOM 909 C C . ILE A 1 107 ? 35.505 18.201 -28.079 1.00 89.19 107 ILE A C 1
ATOM 911 O O . ILE A 1 107 ? 35.469 18.811 -29.141 1.00 89.19 107 ILE A O 1
ATOM 915 N N . LEU A 1 108 ? 36.415 17.253 -27.832 1.00 90.44 108 LEU A N 1
ATOM 916 C CA . LEU A 1 108 ? 37.482 16.903 -28.775 1.00 90.44 108 LEU A CA 1
ATOM 917 C C . LEU A 1 108 ? 36.914 16.444 -30.127 1.00 90.44 108 LEU A C 1
ATOM 919 O O . LEU A 1 108 ? 37.365 16.916 -31.166 1.00 90.44 108 LEU A O 1
ATOM 923 N N . ILE A 1 109 ? 35.879 15.597 -30.118 1.00 88.69 109 ILE A N 1
ATOM 924 C CA . ILE A 1 109 ? 35.206 15.140 -31.345 1.00 88.69 109 ILE A CA 1
ATOM 925 C C . ILE A 1 109 ? 34.574 16.319 -32.098 1.00 88.69 109 ILE A C 1
ATOM 927 O O . ILE A 1 109 ? 34.749 16.431 -33.308 1.00 88.69 109 ILE A O 1
ATOM 931 N N . VAL A 1 110 ? 33.879 17.221 -31.398 1.00 91.19 110 VAL A N 1
ATOM 932 C CA . VAL A 1 110 ? 33.259 18.404 -32.023 1.00 91.19 110 VAL A CA 1
ATOM 933 C C . VAL A 1 110 ? 34.316 19.305 -32.664 1.00 91.19 110 VAL A C 1
ATOM 935 O O . VAL A 1 110 ? 34.169 19.699 -33.818 1.00 91.19 110 VAL A O 1
ATOM 938 N N . VAL A 1 111 ? 35.410 19.582 -31.950 1.00 94.00 111 VAL A N 1
ATOM 939 C CA . VAL A 1 111 ? 36.523 20.395 -32.463 1.00 94.00 111 VAL A CA 1
ATOM 940 C C . VAL A 1 111 ? 37.158 19.740 -33.689 1.00 94.00 111 VAL A C 1
ATOM 942 O O . VAL A 1 111 ? 37.400 20.418 -34.683 1.00 94.00 111 VAL A O 1
ATOM 945 N N . PHE A 1 112 ? 37.379 18.426 -33.652 1.00 94.81 112 PHE A N 1
ATOM 946 C CA . PHE A 1 112 ? 37.970 17.682 -34.762 1.00 94.81 112 PHE A CA 1
ATOM 947 C C . PHE A 1 112 ? 37.124 17.766 -36.042 1.00 94.81 112 PHE A C 1
ATOM 949 O O . PHE A 1 112 ? 37.660 18.019 -37.119 1.00 94.81 112 PHE A O 1
ATOM 956 N N . VAL A 1 113 ? 35.799 17.627 -35.927 1.00 94.75 113 VAL A N 1
ATOM 957 C CA . VAL A 1 113 ? 34.885 17.729 -37.078 1.00 94.75 113 VAL A CA 1
ATOM 958 C C . VAL A 1 113 ? 34.899 19.137 -37.680 1.00 94.75 113 VAL A C 1
ATOM 960 O O . VAL A 1 113 ? 34.979 19.277 -38.900 1.00 94.75 113 VAL A O 1
ATOM 963 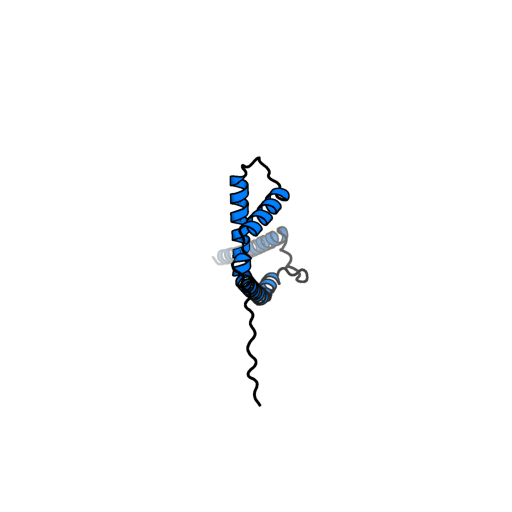N N . ILE A 1 114 ? 34.879 20.179 -36.843 1.00 94.44 114 ILE A N 1
ATOM 964 C CA . ILE A 1 114 ? 34.944 21.578 -37.300 1.00 94.44 114 ILE A CA 1
ATOM 965 C C . ILE A 1 114 ? 36.266 21.855 -38.033 1.00 94.44 114 ILE A C 1
ATOM 967 O O . ILE A 1 114 ? 36.276 22.536 -39.058 1.00 94.44 114 ILE A O 1
ATOM 971 N N . LEU A 1 115 ? 37.373 21.295 -37.543 1.00 94.81 115 LEU A N 1
ATOM 972 C CA . LEU A 1 115 ? 38.704 21.466 -38.128 1.00 94.81 115 LEU A CA 1
ATOM 973 C C . LEU A 1 115 ? 38.813 20.786 -39.505 1.00 94.81 115 LEU A C 1
ATOM 975 O O . LEU A 1 115 ? 39.363 21.360 -40.440 1.00 94.81 115 LEU A O 1
ATOM 979 N N . ILE A 1 116 ? 38.228 19.598 -39.676 1.00 95.00 116 ILE A N 1
ATOM 980 C CA . ILE A 1 116 ? 38.156 18.958 -40.999 1.00 95.00 116 ILE A CA 1
ATOM 981 C C . ILE A 1 116 ? 37.336 19.814 -41.968 1.00 95.00 116 ILE A C 1
ATOM 983 O O . ILE A 1 116 ? 37.765 20.036 -43.101 1.00 95.00 116 ILE A O 1
ATOM 987 N N . GLN A 1 117 ? 36.179 2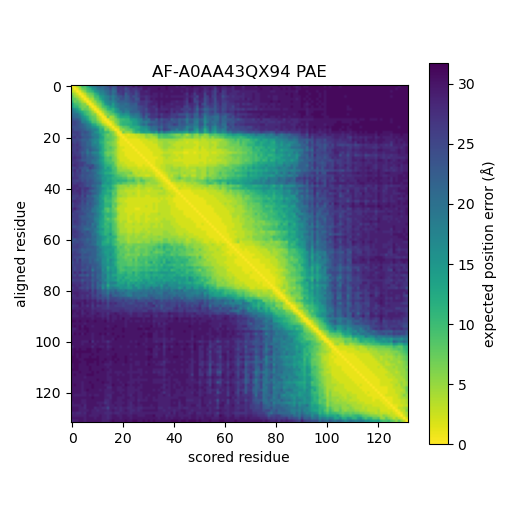0.325 -41.535 1.00 91.50 117 GLN A N 1
ATOM 988 C CA . GLN A 1 117 ? 35.345 21.161 -42.401 1.00 91.50 117 GLN A CA 1
ATOM 989 C C . GLN A 1 117 ? 36.060 22.442 -42.841 1.00 91.50 117 GLN A C 1
ATOM 991 O O . GLN A 1 117 ? 35.966 22.814 -44.012 1.00 91.50 117 GLN A O 1
ATOM 996 N N . SER A 1 118 ? 36.816 23.093 -41.954 1.00 93.31 118 SER A N 1
ATOM 997 C CA . SER A 1 118 ? 37.567 24.299 -42.313 1.00 93.31 118 SER A CA 1
ATOM 998 C C . SER A 1 118 ? 38.702 24.020 -43.304 1.00 93.31 118 SER A C 1
ATOM 1000 O O . SER A 1 118 ? 38.901 24.813 -44.224 1.00 93.31 118 SER A O 1
ATOM 1002 N N . ILE A 1 119 ? 39.392 22.877 -43.193 1.00 93.88 119 ILE A N 1
ATOM 1003 C CA . ILE A 1 119 ? 40.416 22.457 -44.166 1.00 93.88 119 ILE A CA 1
ATOM 1004 C C . ILE A 1 119 ? 39.793 22.225 -45.547 1.00 93.88 119 ILE A C 1
ATOM 1006 O O . ILE A 1 119 ? 40.313 22.722 -46.546 1.00 93.88 119 ILE A O 1
ATOM 1010 N N . VAL A 1 120 ? 38.671 21.502 -45.616 1.00 93.69 120 VAL A N 1
ATOM 1011 C CA . VAL A 1 120 ? 37.990 21.214 -46.890 1.00 93.69 120 VAL A CA 1
ATOM 1012 C C . VAL A 1 120 ? 37.508 22.505 -47.555 1.00 93.69 120 VAL A C 1
ATOM 1014 O O . VAL A 1 120 ? 37.754 22.710 -48.743 1.00 93.69 120 VAL A O 1
ATOM 1017 N N . LEU A 1 121 ? 36.890 23.413 -46.794 1.00 92.50 121 LEU A N 1
ATOM 1018 C CA . LEU A 1 121 ? 36.476 24.724 -47.304 1.00 92.50 121 LEU A CA 1
ATOM 1019 C C . LEU A 1 121 ? 37.675 25.561 -47.775 1.00 92.50 121 LEU A C 1
ATOM 1021 O O . LEU A 1 121 ? 37.616 26.174 -48.840 1.00 92.50 121 LEU A O 1
ATOM 1025 N N . GLY A 1 122 ? 38.782 25.543 -47.029 1.00 91.44 122 GLY A N 1
ATOM 1026 C CA . GLY A 1 122 ? 40.022 26.219 -47.412 1.00 91.44 122 GLY A CA 1
ATOM 1027 C C . GLY A 1 122 ? 40.600 25.699 -48.730 1.00 91.44 122 GLY A C 1
ATOM 1028 O O . GLY A 1 122 ? 41.003 26.496 -49.577 1.00 91.44 122 GLY A O 1
ATOM 1029 N N . LEU A 1 123 ? 40.579 24.380 -48.947 1.00 91.88 123 LEU A N 1
ATOM 1030 C CA . LEU A 1 123 ? 41.009 23.768 -50.207 1.00 91.88 123 LEU A CA 1
ATOM 1031 C C . LEU A 1 123 ? 40.123 24.187 -51.382 1.00 91.88 123 LEU A C 1
ATOM 1033 O O . LEU A 1 123 ? 40.650 24.532 -52.438 1.00 91.88 123 LEU A O 1
ATOM 1037 N N . ILE A 1 124 ? 38.800 24.212 -51.203 1.00 90.75 124 ILE A N 1
ATOM 1038 C CA . ILE A 1 124 ? 37.862 24.653 -52.247 1.00 90.75 124 ILE A CA 1
ATOM 1039 C C . ILE A 1 124 ? 38.141 26.110 -52.636 1.00 90.75 124 ILE A C 1
ATOM 1041 O O . ILE A 1 124 ? 38.249 26.422 -53.824 1.00 90.75 124 ILE A O 1
ATOM 1045 N N . ILE A 1 125 ? 38.317 26.998 -51.652 1.00 91.00 125 ILE A N 1
ATOM 1046 C CA . ILE A 1 125 ? 38.622 28.414 -51.902 1.00 91.00 125 ILE A CA 1
ATOM 1047 C C . ILE A 1 125 ? 39.978 28.560 -52.598 1.00 91.00 125 ILE A C 1
ATOM 1049 O O . ILE A 1 125 ? 40.090 29.302 -53.572 1.00 91.00 125 ILE A O 1
ATOM 1053 N N . TYR A 1 126 ? 41.005 27.842 -52.136 1.00 90.44 126 TYR A N 1
ATOM 1054 C CA . TYR A 1 126 ? 42.338 27.873 -52.737 1.00 90.44 126 TYR A CA 1
ATOM 1055 C C . TYR A 1 126 ? 42.325 27.407 -54.199 1.00 90.44 126 TYR A C 1
ATOM 1057 O O . TYR A 1 126 ? 42.892 28.078 -55.061 1.00 90.44 126 TYR A O 1
ATOM 1065 N N . LEU A 1 127 ? 41.646 26.294 -54.495 1.00 86.31 127 LEU A N 1
ATOM 1066 C CA . LEU A 1 127 ? 41.505 25.779 -55.858 1.00 86.31 127 LEU A CA 1
ATOM 1067 C C . LEU A 1 127 ? 40.719 26.747 -56.748 1.00 86.31 127 LEU A C 1
ATOM 1069 O O . LEU A 1 127 ? 41.141 27.008 -57.870 1.00 86.31 127 LEU A O 1
ATOM 1073 N N . THR A 1 128 ? 39.638 27.335 -56.232 1.00 85.81 128 THR A N 1
ATOM 1074 C CA . THR A 1 128 ? 38.842 28.338 -56.960 1.00 85.81 128 THR A CA 1
ATOM 1075 C C . THR A 1 128 ? 39.663 29.588 -57.272 1.00 85.81 128 THR A C 1
ATOM 1077 O O . THR A 1 128 ? 39.645 30.073 -58.398 1.00 85.81 128 THR A O 1
ATOM 1080 N N . LYS A 1 129 ? 40.441 30.089 -56.305 1.00 80.62 129 LYS A N 1
ATOM 1081 C CA . LYS A 1 129 ? 41.301 31.265 -56.491 1.00 80.62 129 LYS A CA 1
ATOM 1082 C C . LYS A 1 129 ? 42.475 31.000 -57.437 1.00 80.62 129 LYS A C 1
ATOM 1084 O O . LYS A 1 129 ? 42.954 31.931 -58.061 1.00 80.62 129 LYS A O 1
ATOM 1089 N N . ARG A 1 130 ? 42.960 29.759 -57.521 1.00 75.31 130 ARG A N 1
ATOM 1090 C CA . ARG A 1 130 ? 44.029 29.361 -58.450 1.00 75.31 130 ARG A CA 1
ATOM 1091 C C . ARG A 1 130 ? 43.521 29.140 -59.882 1.00 75.31 130 ARG A C 1
ATOM 1093 O O . ARG A 1 130 ? 44.323 29.180 -60.808 1.00 75.31 130 ARG A O 1
ATOM 1100 N N . ALA A 1 131 ? 42.232 28.846 -60.049 1.00 63.22 131 ALA A N 1
ATOM 1101 C CA . ALA A 1 131 ? 41.594 28.625 -61.346 1.00 63.22 131 ALA A CA 1
ATOM 1102 C C . ALA A 1 131 ? 41.034 29.912 -61.990 1.00 63.22 131 ALA A C 1
ATOM 1104 O O . ALA A 1 131 ? 40.686 29.880 -63.169 1.00 63.22 131 ALA A O 1
ATOM 1105 N N . SER A 1 132 ? 40.944 31.009 -61.227 1.00 55.19 132 SER A N 1
ATOM 1106 C CA . SER A 1 132 ? 40.646 32.369 -61.702 1.00 55.19 132 SER A CA 1
ATOM 1107 C C . SER A 1 132 ? 41.920 33.175 -61.914 1.00 55.19 132 SER A C 1
ATOM 1109 O O . SER A 1 132 ? 41.815 34.154 -62.682 1.00 55.19 132 SER A O 1
#

Organism: Mycoplasmopsis arginini (NCBI:txid2094)

Secondary structure (DSSP, 8-state):
--------------TTTT-HHHHHHHHHHHHHH---SS---HHHHHHHHHHHHHHHHHHHHHHHHHHHHHHHHHHHHHHHHHHHHHHGGGG-TTS---PPPPHHHHHHHHHHHHHHHHHHHHHHHHHHHHH-

Solvent-accessible surface area (backbone atoms only — not comparable to full-atom values): 7998 Å² total; per-residue (Å²): 141,81,83,77,77,76,81,79,74,76,77,80,75,58,82,69,76,74,30,70,66,54,55,51,53,52,48,53,51,47,64,73,71,58,84,69,98,61,94,68,55,72,66,56,54,49,54,52,49,53,52,52,52,50,50,52,53,51,48,62,74,39,41,63,61,50,51,51,50,49,52,51,50,52,51,50,48,61,68,46,43,64,56,53,50,56,70,42,45,72,67,32,94,84,43,77,58,80,72,76,71,48,72,67,58,50,51,49,53,54,52,52,54,52,51,53,52,51,51,54,52,48,49,53,52,51,53,53,64,72,74,106